Protein AF-A0A1I0LV02-F1 (afdb_monomer)

Organism: NCBI:txid568860

Mean predicted aligned error: 4.4 Å

Radius of gyration: 17.11 Å; Cα contacts (8 Å, |Δi|>4): 67; chains: 1; bounding box: 33×35×40 Å

Foldseek 3Di:
DQVLLCVLQVHDDDDDDDDLVRLLVQQLDPPRNDPDVQLVVQVPDPPQDSSNSSVVVCCCVVPPDCVVVPDDCVCCVVPVDGDDDVSNVSNVCSVVVDD

Sequence (99 aa):
MIRHLAEATGRDLCFEELTPGQTRQEWGTPGSRPNLSLFQAFKQIPGAGDADVVDMYLKTTLTPNEYGTTVTDTVEQGTGRPPRTFARWAVEHARHFRP

Solvent-accessible surface area (backbone atoms only — not comparable to full-atom values): 6189 Å² total; per-residue (Å²): 111,57,62,39,45,15,65,43,58,75,46,97,56,85,84,82,85,72,51,76,67,51,45,48,62,50,44,56,38,89,91,57,46,76,96,46,71,65,53,60,57,42,60,70,39,88,90,50,48,73,63,51,40,52,54,50,48,51,48,53,70,77,59,59,53,68,87,77,74,57,87,75,62,62,54,26,76,74,66,79,41,77,72,83,49,68,58,60,51,26,51,80,48,23,74,80,78,53,137

pLDDT: mean 91.6, std 5.69, range [72.69, 98.19]

Nearest PDB structures (foldseek):
  8r2j-assembly1_A  TM=6.049E-01  e=1.817E-02  Streptomyces swartbergensis

Structure (mmCIF, N/CA/C/O backbone):
data_AF-A0A1I0LV02-F1
#
_entry.id   AF-A0A1I0LV02-F1
#
loop_
_atom_site.group_PDB
_atom_site.id
_atom_site.type_symbol
_atom_site.label_atom_id
_atom_site.label_alt_id
_atom_site.label_comp_id
_atom_site.label_asym_id
_atom_site.label_entity_id
_atom_site.label_seq_id
_atom_site.pdbx_PDB_ins_code
_atom_site.Cartn_x
_atom_site.Cartn_y
_atom_site.Cartn_z
_atom_site.occupancy
_atom_site.B_iso_or_equiv
_atom_site.auth_seq_id
_atom_site.auth_comp_id
_atom_site.auth_asym_id
_atom_site.auth_atom_id
_atom_site.pdbx_PDB_model_num
ATOM 1 N N . MET A 1 1 ? -2.147 -6.129 5.598 1.00 91.50 1 MET A N 1
ATOM 2 C CA . MET A 1 1 ? -3.231 -5.546 4.775 1.00 91.50 1 MET A CA 1
ATOM 3 C C . MET A 1 1 ? -4.350 -6.552 4.506 1.00 91.50 1 MET A C 1
ATOM 5 O O . MET A 1 1 ? -5.411 -6.386 5.090 1.00 91.50 1 MET A O 1
ATOM 9 N N . ILE A 1 2 ? -4.120 -7.606 3.704 1.00 96.25 2 ILE A N 1
ATOM 10 C CA . ILE A 1 2 ? -5.168 -8.561 3.273 1.00 96.25 2 ILE A CA 1
ATOM 11 C C . ILE A 1 2 ? -5.925 -9.210 4.439 1.00 96.25 2 ILE A C 1
ATOM 13 O O . ILE A 1 2 ? -7.147 -9.262 4.399 1.00 96.25 2 ILE A O 1
ATOM 17 N N . ARG A 1 3 ? -5.239 -9.571 5.532 1.00 96.25 3 ARG A N 1
ATOM 18 C CA . ARG A 1 3 ? -5.888 -10.078 6.755 1.00 96.25 3 ARG A CA 1
ATOM 19 C C . ARG A 1 3 ? -7.011 -9.167 7.276 1.00 96.25 3 ARG A C 1
ATOM 21 O O . ARG A 1 3 ? -8.094 -9.651 7.563 1.00 96.25 3 ARG A O 1
ATOM 28 N N . HIS A 1 4 ? -6.790 -7.853 7.343 1.00 97.50 4 HIS A N 1
ATOM 29 C CA . HIS A 1 4 ? -7.818 -6.919 7.821 1.00 97.50 4 HIS A CA 1
ATOM 30 C C . HIS A 1 4 ? -9.000 -6.797 6.855 1.00 97.50 4 HIS A C 1
ATOM 32 O O . HIS A 1 4 ? -10.119 -6.560 7.293 1.00 97.50 4 HIS A O 1
ATOM 38 N N . LEU A 1 5 ? -8.774 -6.976 5.548 1.00 97.12 5 LEU A N 1
ATOM 39 C CA . LEU A 1 5 ? -9.862 -7.056 4.571 1.00 97.12 5 LEU A CA 1
ATOM 40 C C . LEU A 1 5 ? -10.656 -8.358 4.733 1.00 97.12 5 LEU A C 1
ATOM 42 O O . LEU A 1 5 ? -11.882 -8.319 4.690 1.00 97.12 5 LEU A O 1
ATOM 46 N N . ALA A 1 6 ? -9.977 -9.486 4.957 1.00 96.31 6 ALA A N 1
ATOM 47 C CA . ALA A 1 6 ? -10.605 -10.780 5.227 1.00 96.31 6 ALA A CA 1
ATOM 48 C C . ALA A 1 6 ? -11.526 -10.692 6.458 1.00 96.31 6 ALA A C 1
ATOM 50 O O . ALA A 1 6 ? -12.724 -10.959 6.364 1.00 96.31 6 ALA A O 1
ATOM 51 N N . GLU A 1 7 ? -10.992 -10.182 7.573 1.00 96.44 7 GLU A N 1
ATOM 52 C CA . GLU A 1 7 ? -11.728 -9.931 8.820 1.00 96.44 7 GLU A CA 1
ATOM 53 C C . GLU A 1 7 ? -12.930 -8.998 8.600 1.00 96.44 7 GLU A C 1
ATOM 55 O O . GLU A 1 7 ? -14.053 -9.330 8.972 1.00 96.44 7 GLU A O 1
ATOM 60 N N . ALA A 1 8 ? -12.720 -7.846 7.953 1.00 96.94 8 ALA A N 1
ATOM 61 C CA . ALA A 1 8 ? -13.769 -6.847 7.747 1.00 96.94 8 ALA A CA 1
ATOM 62 C C . ALA A 1 8 ? -14.887 -7.317 6.802 1.00 96.94 8 ALA A C 1
ATOM 64 O O . ALA A 1 8 ? -16.039 -6.889 6.918 1.00 96.94 8 ALA A O 1
ATOM 65 N N . THR A 1 9 ? -14.563 -8.185 5.843 1.00 96.50 9 THR A N 1
ATOM 66 C CA . THR A 1 9 ? -15.536 -8.715 4.881 1.00 96.50 9 THR A CA 1
ATOM 67 C C . THR A 1 9 ? -16.193 -10.011 5.346 1.00 96.50 9 THR A C 1
ATOM 69 O O . THR A 1 9 ? -17.254 -10.344 4.818 1.00 96.50 9 THR A O 1
ATOM 72 N N . GLY A 1 10 ? -15.608 -10.709 6.327 1.00 95.56 10 GLY A N 1
ATOM 73 C CA . GLY A 1 10 ? -16.007 -12.060 6.725 1.00 95.56 10 GLY A CA 1
ATOM 74 C C . GLY A 1 10 ? -15.682 -13.112 5.660 1.00 95.56 10 GLY A C 1
ATOM 75 O O . GLY A 1 10 ? -16.370 -14.127 5.577 1.00 95.56 10 GLY A O 1
ATOM 76 N N . ARG A 1 11 ? -14.690 -12.848 4.801 1.00 94.62 11 ARG A N 1
ATOM 77 C CA . ARG A 1 11 ? -14.302 -13.723 3.688 1.00 94.62 11 ARG A CA 1
ATOM 78 C C . ARG A 1 11 ? -12.930 -14.325 3.925 1.00 94.62 11 ARG A C 1
ATOM 80 O O . ARG A 1 11 ? -12.060 -13.685 4.506 1.00 94.62 11 ARG A O 1
ATOM 87 N N . ASP A 1 12 ? -12.728 -15.513 3.376 1.00 95.06 12 ASP A N 1
ATOM 88 C CA . ASP A 1 12 ? -11.403 -16.111 3.282 1.00 95.06 12 ASP A CA 1
ATOM 89 C C . ASP A 1 12 ? -10.642 -15.477 2.106 1.00 95.06 12 ASP A C 1
ATOM 91 O O . ASP A 1 12 ? -10.960 -15.718 0.940 1.00 95.06 12 ASP A O 1
ATOM 95 N N . LEU A 1 13 ? -9.714 -14.567 2.417 1.00 94.44 13 LEU A N 1
ATOM 96 C CA . LEU A 1 13 ? -8.861 -13.881 1.445 1.00 94.44 13 LEU A CA 1
ATOM 97 C C . LEU A 1 13 ? -7.398 -14.171 1.779 1.00 94.44 13 LEU A C 1
ATOM 99 O O . LEU A 1 13 ? -6.942 -13.885 2.888 1.00 94.44 13 LEU A O 1
ATOM 103 N N . CYS A 1 14 ? -6.649 -14.657 0.794 1.00 93.88 14 CYS A N 1
ATOM 104 C CA . CYS A 1 14 ? -5.211 -14.868 0.892 1.00 93.88 14 CYS A CA 1
ATOM 105 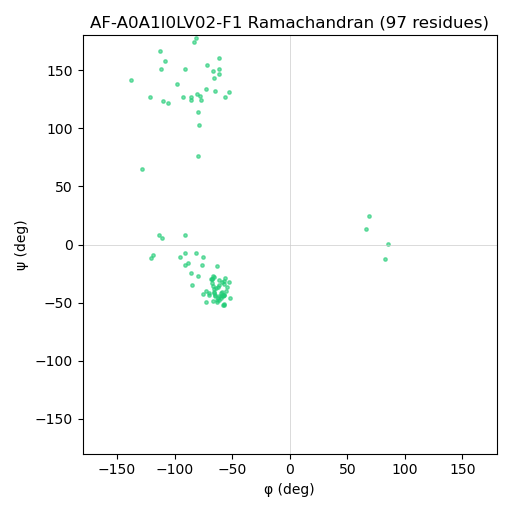C C . CYS A 1 14 ? -4.441 -13.845 0.046 1.00 93.88 14 CYS A C 1
ATOM 107 O O . CYS A 1 14 ? -4.979 -13.215 -0.865 1.00 93.88 14 CYS A O 1
ATOM 109 N N . PHE A 1 15 ? -3.177 -13.639 0.407 1.00 94.38 15 PHE A N 1
ATOM 110 C CA . PHE A 1 15 ? -2.231 -12.890 -0.408 1.00 94.38 15 PHE A CA 1
ATOM 111 C C . PHE A 1 15 ? -1.275 -13.884 -1.053 1.00 94.38 15 PHE A C 1
ATOM 113 O O . PHE A 1 15 ? -0.585 -14.607 -0.336 1.00 94.38 15 PHE A O 1
ATOM 120 N N . GLU A 1 16 ? -1.228 -13.884 -2.379 1.00 93.75 16 GLU A N 1
ATOM 121 C CA . GLU A 1 16 ? -0.239 -14.622 -3.155 1.00 93.75 16 GLU A CA 1
ATOM 122 C C . GLU A 1 16 ? 0.714 -13.618 -3.799 1.00 93.75 16 GLU A C 1
ATOM 124 O O . GLU A 1 16 ? 0.292 -12.687 -4.488 1.00 93.75 16 GLU A O 1
ATOM 129 N N . GLU A 1 17 ? 2.006 -13.771 -3.518 1.00 91.00 17 GLU A N 1
ATOM 130 C CA . GLU A 1 17 ? 3.035 -12.877 -4.033 1.00 91.00 17 GLU A CA 1
ATOM 131 C C . GLU A 1 17 ? 3.495 -13.335 -5.419 1.00 91.00 17 GLU A C 1
ATOM 133 O O . GLU A 1 17 ? 3.928 -14.474 -5.597 1.00 91.00 17 GLU A O 1
ATOM 138 N N . LEU A 1 18 ? 3.455 -12.426 -6.396 1.00 92.50 18 LEU A N 1
ATOM 139 C CA . LEU A 1 18 ? 4.152 -12.622 -7.663 1.00 92.50 18 LEU A CA 1
ATOM 140 C C . LEU A 1 18 ? 5.638 -12.335 -7.462 1.00 92.50 18 LEU A C 1
ATOM 142 O O . LEU A 1 18 ? 6.019 -11.251 -7.019 1.00 92.50 18 LEU A O 1
ATOM 146 N N . THR A 1 19 ? 6.496 -13.272 -7.857 1.00 94.50 19 THR A N 1
ATOM 147 C CA . THR A 1 19 ? 7.944 -13.032 -7.860 1.00 94.50 19 THR A CA 1
ATOM 148 C C . THR A 1 19 ? 8.305 -11.878 -8.808 1.00 94.50 19 THR A C 1
ATOM 150 O O . THR A 1 19 ? 7.556 -11.576 -9.746 1.00 94.50 19 THR A O 1
ATOM 153 N N . PRO A 1 20 ? 9.487 -11.250 -8.662 1.00 94.25 20 PRO A N 1
ATOM 154 C CA . PRO A 1 20 ? 9.928 -10.210 -9.593 1.00 94.25 20 PRO A CA 1
ATOM 155 C C . PRO A 1 20 ? 9.976 -10.684 -11.054 1.00 94.25 20 PRO A C 1
ATOM 157 O O . PRO A 1 20 ? 9.705 -9.909 -11.967 1.00 94.25 20 PRO A O 1
ATOM 160 N N . GLY A 1 21 ? 10.310 -11.958 -11.291 1.00 94.31 21 GLY A N 1
ATOM 161 C CA . GLY A 1 21 ? 10.285 -12.560 -12.627 1.00 94.31 21 GLY A CA 1
ATOM 162 C C . GLY A 1 21 ? 8.867 -12.670 -13.190 1.00 94.31 21 GLY A C 1
ATOM 163 O O . GLY A 1 21 ? 8.621 -12.212 -14.304 1.00 94.31 21 GLY A O 1
ATOM 164 N N . GLN A 1 22 ? 7.929 -13.192 -12.393 1.00 93.44 22 GLN A N 1
ATOM 165 C CA . GLN A 1 22 ? 6.512 -13.280 -12.771 1.00 93.44 22 GLN A CA 1
ATOM 166 C C . GLN A 1 22 ? 5.909 -11.896 -13.016 1.00 93.44 22 GLN A C 1
ATOM 1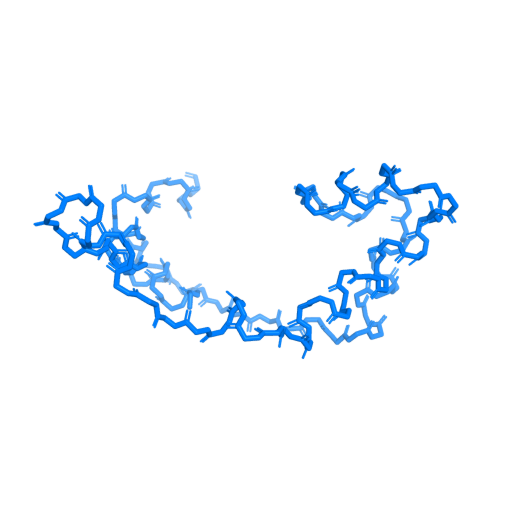68 O O . GLN A 1 22 ? 5.279 -11.680 -14.043 1.00 93.44 22 GLN A O 1
ATOM 173 N N . THR A 1 23 ? 6.191 -10.924 -12.146 1.00 93.38 23 THR A N 1
ATOM 174 C CA . THR A 1 23 ? 5.722 -9.541 -12.312 1.00 93.38 23 THR A CA 1
ATOM 175 C C . THR A 1 23 ? 6.193 -8.939 -13.637 1.00 93.38 23 THR A C 1
ATOM 177 O O . THR A 1 23 ? 5.397 -8.332 -14.350 1.00 93.38 23 THR A O 1
ATOM 180 N N . ARG A 1 24 ? 7.466 -9.129 -14.018 1.00 92.56 24 ARG A N 1
ATOM 181 C CA . ARG A 1 24 ? 7.975 -8.666 -15.323 1.00 92.56 24 ARG A CA 1
ATOM 182 C C . ARG A 1 24 ? 7.268 -9.335 -16.491 1.00 92.56 24 ARG A C 1
ATOM 184 O O . ARG A 1 24 ? 6.892 -8.654 -17.439 1.00 92.56 24 ARG A O 1
ATOM 191 N N . GLN A 1 25 ? 7.100 -10.652 -16.422 1.00 90.56 25 GLN A N 1
ATOM 192 C CA . GLN A 1 25 ? 6.452 -11.423 -17.476 1.00 90.56 25 GLN A CA 1
ATOM 193 C C . GLN A 1 25 ? 4.985 -11.004 -17.655 1.00 90.56 25 GLN A C 1
ATOM 195 O O . GLN A 1 25 ? 4.547 -10.713 -18.768 1.00 90.56 25 GLN A O 1
ATOM 200 N N . GLU A 1 26 ? 4.234 -10.933 -16.558 1.00 90.25 26 GLU A N 1
ATOM 201 C CA . GLU A 1 26 ? 2.808 -10.623 -16.579 1.00 90.25 26 GLU A CA 1
ATOM 202 C C . GLU A 1 26 ? 2.555 -9.147 -16.899 1.00 90.25 26 GLU A C 1
ATOM 204 O O . GLU A 1 26 ? 1.785 -8.827 -17.802 1.00 90.25 26 GLU A O 1
ATOM 209 N N . TRP A 1 27 ? 3.225 -8.218 -16.214 1.00 90.81 27 TRP A N 1
ATOM 210 C CA . TRP A 1 27 ? 2.927 -6.783 -16.325 1.00 90.81 27 TRP A CA 1
ATOM 211 C C . TRP A 1 27 ? 3.739 -6.066 -17.415 1.00 90.81 27 TRP A C 1
ATOM 213 O O . TRP A 1 27 ? 3.483 -4.890 -17.713 1.00 90.81 27 TRP A O 1
ATOM 223 N N . GLY A 1 28 ? 4.712 -6.754 -18.019 1.00 84.38 28 GLY A N 1
ATOM 224 C CA . GLY A 1 28 ? 5.416 -6.319 -19.227 1.00 84.38 28 GLY A CA 1
ATOM 225 C C . GLY A 1 28 ? 4.589 -6.495 -20.504 1.00 84.38 28 GLY A C 1
ATOM 226 O O . GLY A 1 28 ? 4.868 -5.842 -21.507 1.00 84.38 28 GLY A O 1
ATOM 227 N N . THR A 1 29 ? 3.538 -7.319 -20.462 1.00 82.62 29 THR A N 1
ATOM 228 C CA . THR A 1 29 ? 2.647 -7.554 -21.604 1.00 82.62 29 THR A CA 1
ATOM 229 C C . THR A 1 29 ? 1.622 -6.414 -21.744 1.00 82.62 29 THR A C 1
ATOM 231 O O . THR A 1 29 ? 0.936 -6.087 -20.766 1.00 82.62 29 THR A O 1
ATOM 234 N N . PRO A 1 30 ? 1.455 -5.806 -22.939 1.00 75.44 30 PRO A N 1
ATOM 235 C CA . PRO A 1 30 ? 0.432 -4.787 -23.170 1.00 75.44 30 PRO A CA 1
ATOM 236 C C . PRO A 1 30 ? -0.968 -5.267 -22.752 1.00 75.44 30 PRO A C 1
ATOM 238 O O . PRO A 1 30 ? -1.385 -6.369 -23.092 1.00 75.44 30 PRO A O 1
ATOM 241 N N . GLY A 1 31 ? -1.693 -4.445 -21.989 1.00 81.81 31 GLY A N 1
ATOM 242 C CA . GLY A 1 31 ? -3.051 -4.749 -21.512 1.00 81.81 31 GLY A CA 1
ATOM 243 C C . GLY A 1 31 ? -3.146 -5.618 -20.248 1.00 81.81 31 GLY A C 1
ATOM 244 O O . GLY A 1 31 ? -4.214 -5.664 -19.649 1.00 81.81 31 GLY A O 1
ATOM 245 N N . SER A 1 32 ? -2.052 -6.244 -19.799 1.00 84.81 32 SER A N 1
ATOM 246 C CA . SER A 1 32 ? -2.035 -7.089 -18.585 1.00 84.81 32 SER A CA 1
ATOM 247 C C . SER A 1 32 ? -1.584 -6.341 -17.323 1.00 84.81 32 SER A C 1
ATOM 249 O O . SER A 1 32 ? -1.704 -6.838 -16.206 1.00 84.81 32 SER A O 1
ATOM 251 N N . ARG A 1 33 ? -1.064 -5.120 -17.484 1.00 88.31 33 ARG A N 1
ATOM 252 C CA . ARG A 1 33 ? -0.580 -4.290 -16.377 1.00 88.31 33 ARG A CA 1
ATOM 253 C C . ARG A 1 33 ? -1.747 -3.732 -15.549 1.00 88.31 33 ARG A C 1
ATOM 255 O O . ARG A 1 33 ? -2.673 -3.165 -16.135 1.00 88.31 33 ARG A O 1
ATOM 262 N N . PRO A 1 34 ? -1.692 -3.792 -14.205 1.00 88.44 34 PRO A N 1
ATOM 263 C CA . PRO A 1 34 ? -2.731 -3.202 -13.374 1.00 88.44 34 PRO A CA 1
ATOM 264 C C . PRO A 1 34 ? -2.743 -1.675 -13.501 1.00 88.44 34 PRO A C 1
ATOM 266 O O . PRO A 1 34 ? -1.712 -1.032 -13.710 1.00 88.44 34 PRO A O 1
ATOM 269 N N . ASN A 1 35 ? -3.924 -1.076 -13.345 1.00 87.56 35 ASN A N 1
ATOM 270 C CA . ASN A 1 35 ? -4.095 0.372 -13.421 1.00 87.56 35 ASN A CA 1
ATOM 271 C C . ASN A 1 35 ? -3.667 1.052 -12.108 1.00 87.56 35 ASN A C 1
ATOM 273 O O . ASN A 1 35 ? -4.500 1.433 -11.287 1.00 87.56 35 ASN A O 1
ATOM 277 N N . LEU A 1 36 ? -2.355 1.164 -11.897 1.00 88.06 36 LEU A N 1
ATOM 278 C CA . LEU A 1 36 ? -1.770 1.851 -10.746 1.00 88.06 36 LEU A CA 1
ATOM 279 C C . LEU A 1 36 ? -1.357 3.278 -11.115 1.00 88.06 36 LEU A C 1
ATOM 281 O O . LEU A 1 36 ? -0.729 3.508 -12.151 1.00 88.06 36 LEU A O 1
ATOM 285 N N . SER A 1 37 ? -1.628 4.235 -10.223 1.00 88.31 37 SER A N 1
ATOM 286 C CA . SER A 1 37 ? -1.218 5.636 -10.396 1.00 88.31 37 SER A CA 1
ATOM 287 C C . SER A 1 37 ? 0.300 5.796 -10.535 1.00 88.31 37 SER A C 1
ATOM 289 O O . SER A 1 37 ? 0.750 6.649 -11.296 1.00 88.31 37 SER A O 1
ATOM 291 N N . LEU A 1 38 ? 1.093 4.937 -9.881 1.00 87.94 38 LEU A N 1
ATOM 292 C CA . LEU A 1 38 ? 2.554 4.909 -10.025 1.00 87.94 38 LEU A CA 1
ATOM 293 C C . LEU A 1 38 ? 2.994 4.668 -11.472 1.00 87.94 38 LEU A C 1
ATOM 295 O O . LEU A 1 38 ? 3.900 5.344 -11.946 1.00 87.94 38 LEU A O 1
ATOM 299 N N . PHE A 1 39 ? 2.327 3.775 -12.209 1.00 88.50 39 PHE A N 1
ATOM 300 C CA . PHE A 1 39 ? 2.667 3.558 -13.617 1.00 88.50 39 PHE A CA 1
ATOM 301 C C . PHE A 1 39 ? 2.356 4.777 -14.477 1.00 88.50 39 PHE A C 1
ATOM 303 O O . PHE A 1 39 ? 3.119 5.080 -15.389 1.00 88.50 39 PHE A O 1
ATOM 310 N N . GLN A 1 40 ? 1.273 5.497 -14.174 1.00 86.81 40 GLN A N 1
ATOM 311 C CA . GLN A 1 40 ? 0.967 6.748 -14.866 1.00 86.81 40 GLN A CA 1
ATOM 312 C C . GLN A 1 40 ? 2.023 7.816 -14.573 1.00 86.81 40 GLN A C 1
ATOM 314 O O . GLN A 1 40 ? 2.453 8.507 -15.491 1.00 86.81 40 GLN A O 1
ATOM 319 N N . ALA A 1 41 ? 2.489 7.912 -13.325 1.00 88.62 41 ALA A N 1
ATOM 320 C CA . ALA A 1 41 ? 3.560 8.828 -12.946 1.00 88.62 41 ALA A CA 1
ATOM 321 C C . ALA A 1 41 ? 4.893 8.474 -13.632 1.00 88.62 41 ALA A C 1
ATOM 323 O O . ALA A 1 41 ? 5.553 9.351 -14.180 1.00 88.62 41 ALA A O 1
ATOM 324 N N . PHE A 1 42 ? 5.275 7.194 -13.671 1.00 89.25 42 PHE A N 1
ATOM 325 C CA . PHE A 1 42 ? 6.535 6.765 -14.290 1.00 89.25 42 PHE A CA 1
ATOM 326 C C . PHE A 1 42 ? 6.551 6.950 -15.808 1.00 89.25 42 PHE A C 1
ATOM 328 O O . PHE A 1 42 ? 7.581 7.320 -16.358 1.00 89.25 42 PHE A O 1
ATOM 335 N N . LYS A 1 43 ? 5.407 6.792 -16.486 1.00 84.56 43 LYS A N 1
ATOM 336 C CA . LYS A 1 43 ? 5.285 7.080 -17.926 1.00 84.56 43 LYS A CA 1
ATOM 337 C C . LYS A 1 43 ? 5.514 8.549 -18.289 1.00 84.56 43 LYS A C 1
ATOM 339 O O . LYS A 1 43 ? 5.764 8.848 -19.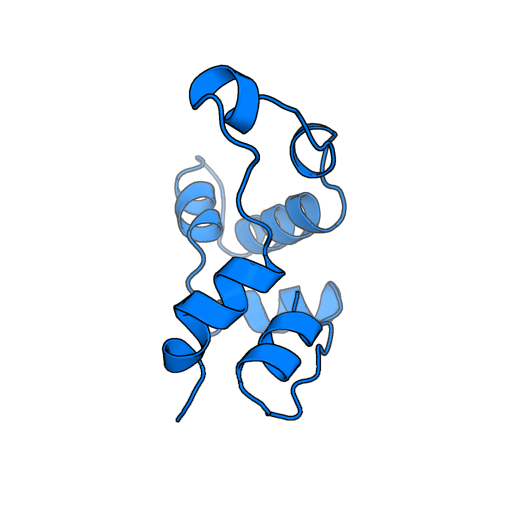450 1.00 84.56 43 LYS A O 1
ATOM 344 N N . GLN A 1 44 ? 5.419 9.464 -17.325 1.00 87.25 44 GLN A N 1
ATOM 345 C CA . GLN A 1 44 ? 5.713 10.883 -17.548 1.00 87.25 44 GLN A CA 1
ATOM 346 C C . GLN A 1 44 ? 7.215 11.187 -17.485 1.00 87.25 44 GLN A C 1
ATOM 348 O O . GLN A 1 44 ? 7.620 12.305 -17.799 1.00 87.25 44 GLN A O 1
ATOM 353 N N . ILE A 1 45 ? 8.051 10.218 -17.093 1.00 87.12 45 ILE A N 1
ATOM 354 C CA . ILE A 1 45 ? 9.499 10.398 -17.028 1.00 87.12 45 ILE A CA 1
ATOM 355 C C . ILE A 1 45 ? 10.082 10.315 -18.444 1.00 87.12 45 ILE A C 1
ATOM 357 O O . ILE A 1 45 ? 9.892 9.303 -19.127 1.00 87.12 45 ILE A O 1
ATOM 361 N N . PRO A 1 46 ? 10.818 11.345 -18.900 1.00 86.94 46 PRO A N 1
ATOM 362 C CA . PRO A 1 46 ? 11.454 11.319 -20.210 1.00 86.94 46 PRO A CA 1
ATOM 363 C C . PRO A 1 46 ? 12.377 10.105 -20.368 1.00 86.94 46 PRO A C 1
ATOM 365 O O . PRO A 1 46 ? 13.261 9.880 -19.545 1.00 86.94 46 PRO A O 1
ATOM 368 N N . GLY A 1 47 ? 12.176 9.340 -21.443 1.00 83.25 47 GLY A N 1
ATOM 369 C CA . GLY A 1 47 ? 12.984 8.160 -21.760 1.00 83.25 47 GLY A CA 1
ATOM 370 C C . GLY A 1 47 ? 12.550 6.857 -21.081 1.00 83.25 47 GLY A C 1
ATOM 371 O O . GLY A 1 47 ? 13.186 5.841 -21.332 1.00 83.25 47 GLY A O 1
ATOM 372 N N . ALA A 1 48 ? 11.483 6.851 -20.273 1.00 79.25 48 ALA A N 1
ATOM 373 C CA . ALA A 1 48 ? 10.954 5.622 -19.682 1.00 79.25 48 ALA A CA 1
ATOM 374 C C . ALA A 1 48 ? 10.095 4.832 -20.690 1.00 79.25 48 ALA A C 1
ATOM 376 O O . ALA A 1 48 ? 9.020 5.280 -21.097 1.00 79.25 48 ALA A O 1
ATOM 377 N N . GLY A 1 49 ? 10.557 3.644 -21.083 1.00 78.38 49 GLY A N 1
ATOM 378 C CA . GLY A 1 49 ? 9.792 2.666 -21.855 1.00 78.38 49 GLY A CA 1
ATOM 379 C C . GLY A 1 49 ? 8.884 1.783 -20.989 1.00 78.38 49 GLY A C 1
ATOM 380 O O . GLY A 1 49 ? 8.917 1.808 -19.760 1.00 78.38 49 GLY A O 1
ATOM 381 N N . ASP A 1 50 ? 8.060 0.946 -21.628 1.00 73.88 50 ASP A N 1
ATOM 382 C CA . ASP A 1 50 ? 7.105 0.080 -20.917 1.00 73.88 50 ASP A CA 1
ATOM 383 C C . ASP A 1 50 ? 7.765 -1.009 -20.049 1.00 73.88 50 ASP A C 1
ATOM 385 O O . ASP A 1 50 ? 7.169 -1.424 -19.055 1.00 73.88 50 ASP A O 1
ATOM 389 N N . ALA A 1 51 ? 8.965 -1.477 -20.398 1.00 72.69 51 ALA A N 1
ATOM 390 C CA . ALA A 1 51 ? 9.740 -2.376 -19.539 1.00 72.69 51 ALA A CA 1
ATOM 391 C C . ALA A 1 51 ? 10.314 -1.620 -18.326 1.00 72.69 51 ALA A C 1
ATOM 393 O O . ALA A 1 51 ? 10.224 -2.102 -17.194 1.00 72.69 51 ALA A O 1
ATOM 394 N N . ASP A 1 52 ? 10.789 -0.390 -18.547 1.00 83.94 52 ASP A N 1
ATOM 395 C CA . ASP A 1 52 ? 11.405 0.442 -17.510 1.00 83.94 52 ASP A CA 1
ATOM 396 C C . ASP A 1 52 ? 10.421 0.778 -16.388 1.00 83.94 52 ASP A C 1
ATOM 398 O O . ASP A 1 52 ? 10.794 0.782 -15.216 1.00 83.94 52 ASP A O 1
ATOM 402 N N . VAL A 1 53 ? 9.139 0.999 -16.707 1.00 88.50 53 VAL A N 1
ATOM 403 C CA . VAL A 1 53 ? 8.136 1.314 -15.675 1.00 88.50 53 VAL A CA 1
ATOM 404 C C . VAL A 1 53 ? 7.847 0.138 -14.736 1.00 88.50 53 VAL A C 1
ATOM 406 O O . VAL A 1 53 ? 7.520 0.366 -13.570 1.00 88.50 53 VAL A O 1
ATOM 409 N N . VAL A 1 54 ? 7.972 -1.110 -15.205 1.00 90.62 54 VAL A N 1
ATOM 410 C CA . VAL A 1 54 ? 7.785 -2.304 -14.360 1.00 90.62 54 VAL A CA 1
ATOM 411 C C . VAL A 1 54 ? 8.992 -2.500 -13.448 1.00 90.62 54 VAL A C 1
ATOM 413 O O . VAL A 1 54 ? 8.822 -2.739 -12.252 1.00 90.62 54 VAL A O 1
ATOM 416 N N . ASP A 1 55 ? 10.205 -2.329 -13.973 1.00 91.31 55 ASP A N 1
ATOM 417 C CA . ASP A 1 55 ? 11.423 -2.396 -13.164 1.00 91.31 55 ASP A CA 1
ATOM 418 C C . ASP A 1 55 ? 11.506 -1.257 -12.141 1.00 91.31 55 ASP A C 1
ATOM 420 O O . ASP A 1 55 ? 11.889 -1.482 -10.990 1.00 91.31 55 ASP A O 1
ATOM 424 N N . MET A 1 56 ? 11.071 -0.051 -12.510 1.00 90.25 56 MET A N 1
ATOM 425 C CA . MET A 1 56 ? 10.922 1.060 -11.571 1.00 90.25 56 MET A CA 1
ATOM 426 C C . MET A 1 56 ? 9.948 0.729 -10.443 1.00 90.25 56 MET A C 1
ATOM 428 O O . MET A 1 56 ? 10.275 0.960 -9.281 1.00 90.25 56 MET A O 1
ATOM 432 N N . TYR A 1 57 ? 8.784 0.155 -10.763 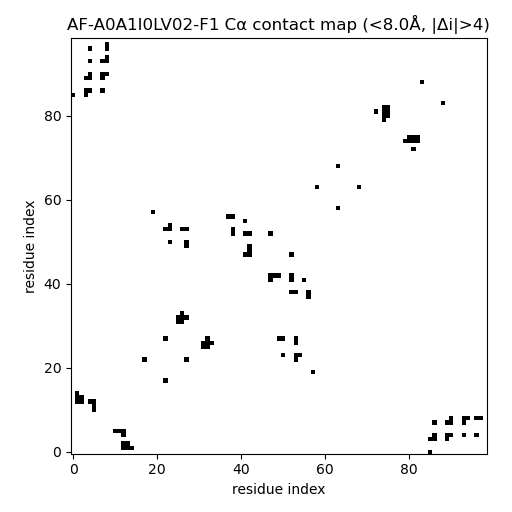1.00 91.31 57 TYR A N 1
ATOM 433 C CA . TYR A 1 57 ? 7.833 -0.291 -9.745 1.00 91.31 57 TYR A CA 1
ATOM 434 C C . TYR A 1 57 ? 8.468 -1.306 -8.794 1.00 91.31 57 TYR A C 1
ATOM 436 O O . TYR A 1 57 ? 8.465 -1.073 -7.588 1.00 91.31 57 TYR A O 1
ATOM 444 N N . LEU A 1 58 ? 9.079 -2.371 -9.327 1.00 92.56 58 LEU A N 1
ATOM 445 C CA . LEU A 1 58 ? 9.726 -3.407 -8.518 1.00 92.56 58 LEU A CA 1
ATOM 446 C C . LEU A 1 58 ? 10.798 -2.817 -7.599 1.00 92.56 58 LEU A C 1
ATOM 448 O O . LEU A 1 58 ? 10.854 -3.157 -6.419 1.00 92.56 58 LEU A O 1
ATOM 452 N N . LYS A 1 59 ? 11.622 -1.896 -8.106 1.00 90.56 59 LYS A N 1
ATOM 453 C CA . LYS A 1 59 ? 12.631 -1.204 -7.299 1.00 90.56 59 LYS A CA 1
ATOM 454 C C . LYS A 1 59 ? 11.991 -0.399 -6.166 1.00 90.56 59 LYS A C 1
ATOM 456 O O . LYS A 1 59 ? 12.419 -0.509 -5.019 1.00 90.56 59 LYS A O 1
ATOM 461 N N . THR A 1 60 ? 10.961 0.392 -6.463 1.00 88.25 60 THR A N 1
ATOM 462 C CA . THR A 1 60 ? 10.278 1.218 -5.459 1.00 88.25 60 THR A CA 1
ATOM 463 C C . THR A 1 60 ? 9.588 0.375 -4.386 1.00 88.25 60 THR A C 1
ATOM 465 O O . THR A 1 60 ? 9.608 0.763 -3.221 1.00 88.25 60 THR A O 1
ATOM 468 N N . THR A 1 61 ? 9.003 -0.773 -4.739 1.00 89.00 61 THR A N 1
ATOM 469 C CA . THR A 1 61 ? 8.257 -1.603 -3.781 1.00 89.00 61 THR A CA 1
ATOM 470 C C . THR A 1 61 ? 9.128 -2.567 -2.985 1.00 89.00 61 THR A C 1
ATOM 472 O O . THR A 1 61 ? 8.825 -2.821 -1.825 1.00 89.00 61 THR A O 1
ATOM 475 N N . LEU A 1 62 ? 10.191 -3.116 -3.582 1.00 92.00 62 LEU A N 1
ATOM 476 C CA . LEU A 1 62 ? 11.066 -4.094 -2.918 1.00 92.00 62 LEU A CA 1
ATOM 477 C C . LEU A 1 62 ? 12.167 -3.435 -2.085 1.00 92.00 62 LEU A C 1
ATOM 479 O O . LEU A 1 62 ? 12.677 -4.041 -1.148 1.00 92.00 62 LEU A O 1
ATOM 483 N N . THR A 1 63 ? 12.535 -2.200 -2.420 1.00 92.06 63 THR A N 1
ATOM 484 C CA . THR A 1 63 ? 13.543 -1.424 -1.687 1.00 92.06 63 THR A CA 1
ATOM 485 C C . THR A 1 63 ? 12.999 -0.041 -1.328 1.00 92.06 63 THR A C 1
ATOM 487 O O . THR A 1 63 ? 13.479 0.967 -1.854 1.00 92.06 63 THR A O 1
ATOM 490 N N . PRO A 1 64 ? 11.962 0.033 -0.472 1.00 89.06 64 PRO A N 1
ATOM 491 C CA . PRO A 1 64 ? 11.425 1.314 -0.043 1.00 89.06 64 PRO A CA 1
ATOM 492 C C . PRO A 1 64 ? 12.473 2.068 0.785 1.00 89.06 64 PRO A C 1
ATOM 494 O O . PRO A 1 64 ? 13.233 1.476 1.552 1.00 89.06 64 PRO A O 1
ATOM 497 N N . ASN A 1 65 ? 12.520 3.388 0.620 1.00 91.19 65 ASN A N 1
ATOM 498 C CA . ASN A 1 65 ? 13.349 4.253 1.454 1.00 91.19 65 ASN A CA 1
ATOM 499 C C . ASN A 1 65 ? 12.652 4.554 2.794 1.00 91.19 65 ASN A C 1
ATOM 501 O O . ASN A 1 65 ? 11.506 4.162 3.022 1.00 91.19 65 ASN A O 1
ATOM 505 N N . GLU A 1 66 ? 13.333 5.301 3.663 1.00 93.31 66 GLU A N 1
ATOM 506 C CA . GLU A 1 66 ? 12.829 5.648 4.996 1.00 93.31 66 GLU A CA 1
ATOM 507 C C . GLU A 1 66 ? 11.475 6.372 4.970 1.00 93.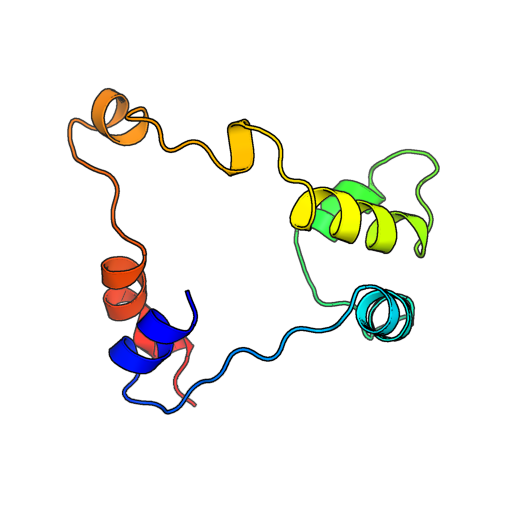31 66 GLU A C 1
ATOM 509 O O . GLU A 1 66 ? 10.653 6.149 5.856 1.00 93.31 66 GLU A O 1
ATOM 514 N N . TYR A 1 67 ? 11.187 7.165 3.934 1.00 89.38 67 TYR A N 1
ATOM 515 C CA . TYR A 1 67 ? 9.895 7.842 3.792 1.00 89.38 67 TYR A CA 1
ATOM 516 C C . TYR A 1 67 ? 8.731 6.865 3.571 1.00 89.38 67 TYR A C 1
ATOM 518 O O . TYR A 1 67 ? 7.596 7.183 3.912 1.00 89.38 67 TYR A O 1
ATOM 526 N N . GLY A 1 68 ? 8.992 5.684 3.002 1.00 88.12 68 GLY A N 1
ATOM 527 C CA . GLY A 1 68 ? 7.983 4.647 2.772 1.00 88.12 68 GLY A CA 1
ATOM 528 C C . GLY A 1 68 ? 7.791 3.679 3.942 1.00 88.12 68 GLY A C 1
ATOM 529 O O . GLY A 1 68 ? 6.793 2.961 3.972 1.00 88.12 68 G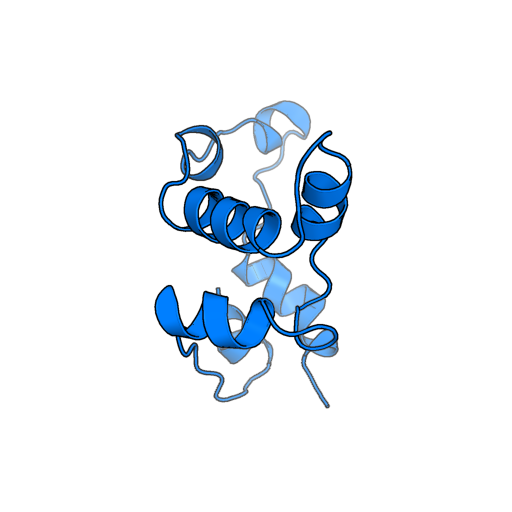LY A O 1
ATOM 530 N N . THR A 1 69 ? 8.728 3.636 4.893 1.00 92.44 69 THR A N 1
ATOM 531 C CA . THR A 1 69 ? 8.729 2.650 5.992 1.00 92.44 69 THR A CA 1
ATOM 532 C C . THR A 1 69 ? 8.671 3.265 7.385 1.00 92.44 69 THR A C 1
ATOM 534 O O . THR A 1 69 ? 8.470 2.540 8.357 1.00 92.44 69 THR A O 1
ATOM 537 N N . THR A 1 70 ? 8.854 4.579 7.507 1.00 95.00 70 THR A N 1
ATOM 538 C CA . THR A 1 70 ? 8.865 5.272 8.800 1.00 95.00 70 THR A CA 1
ATOM 539 C C . THR A 1 70 ? 7.478 5.794 9.138 1.00 95.00 70 THR A C 1
ATOM 541 O O . THR A 1 70 ? 6.865 6.528 8.365 1.00 95.00 70 THR A O 1
ATOM 544 N N . VAL A 1 71 ? 6.989 5.439 10.325 1.00 94.31 71 VAL A N 1
ATOM 545 C CA . VAL A 1 71 ? 5.757 6.007 10.879 1.00 94.31 71 VAL A CA 1
ATOM 546 C C . VAL A 1 71 ? 6.104 7.308 11.595 1.00 94.31 71 VAL A C 1
ATOM 548 O O . VAL A 1 71 ? 6.943 7.313 12.494 1.00 94.31 71 VAL A O 1
ATOM 551 N N . THR A 1 72 ? 5.446 8.396 11.207 1.00 95.81 72 THR A N 1
ATOM 552 C CA . THR A 1 72 ? 5.573 9.711 11.845 1.00 95.81 72 THR A CA 1
ATOM 553 C C . THR A 1 72 ? 4.270 10.104 12.543 1.00 95.81 72 THR A C 1
ATOM 555 O O . THR A 1 72 ? 3.207 9.528 12.306 1.00 95.81 72 THR A O 1
ATOM 558 N N . ASP A 1 73 ? 4.339 11.124 13.389 1.00 96.06 73 ASP A N 1
ATOM 559 C CA . ASP A 1 73 ? 3.213 11.731 14.104 1.00 96.06 73 ASP A CA 1
ATOM 560 C C . ASP A 1 73 ? 2.564 12.896 13.329 1.00 96.06 73 ASP A C 1
ATOM 562 O O . ASP A 1 73 ? 1.675 13.575 13.839 1.00 96.06 73 ASP A O 1
ATOM 566 N N . THR A 1 74 ? 2.956 13.119 12.070 1.00 96.31 74 THR A N 1
ATOM 567 C CA . THR A 1 74 ? 2.554 14.285 11.262 1.00 96.31 74 THR A CA 1
ATOM 568 C C . THR A 1 74 ? 1.035 14.462 11.159 1.00 96.31 74 THR A C 1
ATOM 570 O O . THR A 1 74 ? 0.537 15.587 11.179 1.00 96.31 74 THR A O 1
ATOM 573 N N . VAL A 1 75 ? 0.272 13.366 11.076 1.00 97.12 75 VAL A N 1
ATOM 574 C CA . VAL A 1 75 ? -1.201 13.433 11.049 1.00 97.12 75 VAL A CA 1
ATOM 575 C C . VAL A 1 75 ? -1.756 13.956 12.372 1.00 97.12 75 VAL A C 1
ATOM 577 O O . VAL A 1 75 ? -2.668 14.781 12.366 1.00 97.12 75 VAL A O 1
ATOM 580 N N . GLU A 1 76 ? -1.203 13.511 13.499 1.00 98.00 76 GLU A N 1
ATOM 581 C CA . GLU A 1 76 ? -1.632 13.959 14.823 1.00 98.00 76 GLU A CA 1
ATOM 582 C C . GLU A 1 76 ? -1.237 15.410 15.070 1.00 98.00 76 GLU A C 1
ATOM 584 O O . GLU A 1 76 ? -2.084 16.201 15.476 1.00 98.00 76 GLU A O 1
ATOM 589 N N . GLN A 1 77 ? -0.014 15.795 14.703 1.00 98.06 77 GLN A N 1
ATOM 590 C CA . GLN A 1 77 ? 0.434 17.187 14.754 1.00 98.06 77 GLN A CA 1
ATOM 591 C C . GLN A 1 77 ? -0.467 18.116 13.924 1.00 98.06 77 GLN A C 1
ATOM 593 O O . GLN A 1 77 ? -0.833 19.197 14.379 1.00 98.06 77 GLN A O 1
ATOM 598 N N . GLY A 1 78 ? -0.848 17.697 12.711 1.00 97.94 78 GLY A N 1
ATOM 599 C CA . GLY A 1 78 ? -1.642 18.520 11.797 1.00 97.94 78 GLY A CA 1
ATOM 600 C C . GLY A 1 78 ? -3.142 18.557 12.102 1.00 97.94 78 GLY A C 1
ATOM 601 O O . GLY A 1 78 ? -3.811 19.527 11.753 1.00 97.94 78 GLY A O 1
ATOM 602 N N . THR A 1 79 ? -3.695 17.514 12.727 1.00 97.88 79 THR A N 1
ATOM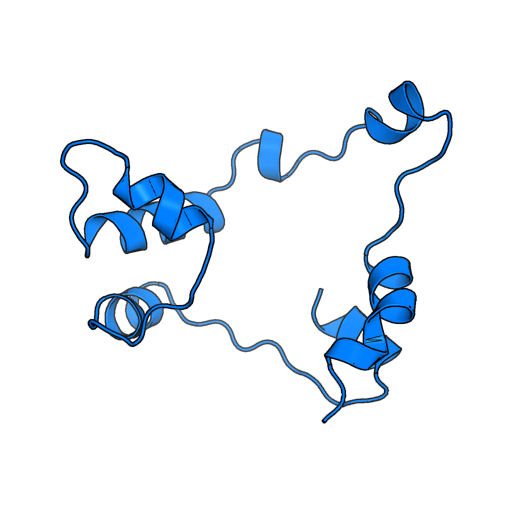 603 C CA . THR A 1 79 ? -5.154 17.371 12.914 1.00 97.88 79 THR A CA 1
ATOM 604 C C . THR A 1 79 ? -5.603 17.326 14.375 1.00 97.88 79 THR A C 1
ATOM 606 O O . THR A 1 79 ? -6.807 17.349 14.642 1.00 97.88 79 THR A O 1
ATOM 609 N N . GLY A 1 80 ? -4.666 17.238 15.324 1.00 98.19 80 GLY A N 1
ATOM 610 C CA . GLY A 1 80 ? -4.935 17.027 16.749 1.00 98.19 80 GLY A CA 1
ATOM 611 C C . GLY A 1 80 ? -5.538 15.656 17.070 1.00 98.19 80 GLY A C 1
ATOM 612 O O . GLY A 1 80 ? -6.104 15.469 18.145 1.00 98.19 80 GLY A O 1
ATOM 613 N N . ARG A 1 81 ? -5.508 14.712 16.120 1.00 97.38 81 ARG A N 1
ATOM 614 C CA . ARG A 1 81 ? -6.090 13.372 16.253 1.00 97.38 81 ARG A CA 1
ATOM 615 C C . ARG A 1 81 ? -5.139 12.324 15.675 1.00 97.38 81 ARG A C 1
ATOM 617 O O . ARG A 1 81 ? -4.569 12.563 14.611 1.00 97.38 81 ARG A O 1
ATOM 624 N N . PRO A 1 82 ? -5.021 11.141 16.297 1.00 96.00 82 PRO A N 1
ATOM 625 C CA . PRO A 1 82 ? -4.187 10.076 15.756 1.00 96.00 82 PRO A CA 1
ATOM 626 C C . PRO A 1 82 ? -4.683 9.629 14.370 1.00 96.00 82 PRO A C 1
ATOM 628 O O . PRO A 1 82 ? -5.891 9.692 14.089 1.00 96.00 82 PRO A O 1
ATOM 631 N N . PRO A 1 83 ? -3.785 9.136 13.496 1.00 96.50 83 PRO A N 1
ATOM 632 C CA . PRO A 1 83 ? -4.179 8.625 12.194 1.00 96.50 83 PRO A CA 1
ATOM 633 C C . PRO A 1 83 ? -5.133 7.436 12.336 1.00 96.50 83 PRO A C 1
ATOM 635 O O . PRO A 1 83 ? -5.034 6.606 13.242 1.00 96.50 83 PRO A O 1
ATOM 638 N N . ARG A 1 84 ? -6.063 7.321 11.386 1.00 96.38 84 ARG A N 1
ATOM 639 C CA . ARG A 1 84 ? -6.919 6.138 11.275 1.00 96.38 84 ARG A CA 1
ATOM 640 C C . ARG A 1 84 ? -6.053 4.919 10.936 1.00 96.38 84 ARG A C 1
ATOM 642 O O . ARG A 1 84 ? -5.272 4.962 9.991 1.00 96.38 84 ARG A O 1
ATOM 649 N N . THR A 1 85 ? -6.246 3.812 11.652 1.00 96.38 85 THR A N 1
ATOM 650 C CA . THR A 1 85 ? -5.589 2.541 11.319 1.00 96.38 85 THR A CA 1
ATOM 651 C C . THR A 1 85 ? -6.175 1.922 10.050 1.00 96.38 85 THR A C 1
ATOM 653 O O . THR A 1 85 ? -7.355 2.107 9.732 1.00 96.38 85 THR A O 1
ATOM 656 N N . PHE A 1 86 ? -5.381 1.105 9.353 1.00 96.81 86 PHE A N 1
ATOM 657 C CA . PHE A 1 86 ? -5.885 0.359 8.199 1.00 96.81 86 PHE A CA 1
ATOM 658 C C . PHE A 1 86 ? -7.019 -0.608 8.579 1.00 96.81 86 PHE A C 1
ATOM 660 O O . PHE A 1 86 ? -7.965 -0.759 7.817 1.00 96.81 86 PHE A O 1
ATOM 667 N N . ALA A 1 87 ? -6.975 -1.219 9.769 1.00 97.56 87 ALA A N 1
ATOM 668 C CA . ALA A 1 87 ? -8.044 -2.100 10.248 1.00 97.56 87 ALA A CA 1
ATOM 669 C C . ALA A 1 87 ? -9.392 -1.368 10.351 1.00 97.56 87 ALA A C 1
ATOM 671 O O . ALA A 1 87 ? -10.412 -1.862 9.874 1.00 97.56 87 ALA A O 1
ATOM 672 N N . ARG A 1 88 ? -9.392 -0.146 10.899 1.00 97.81 88 ARG A N 1
ATOM 673 C CA . ARG A 1 88 ? -10.601 0.680 10.962 1.00 97.81 88 ARG A CA 1
ATOM 674 C C . ARG A 1 88 ? -11.084 1.081 9.569 1.00 97.81 88 ARG A C 1
ATOM 676 O O . ARG A 1 88 ? -12.276 0.991 9.295 1.00 97.81 88 ARG A O 1
ATOM 683 N N . TRP A 1 89 ? -10.169 1.488 8.689 1.00 97.81 89 TRP A N 1
ATOM 684 C CA . TRP A 1 89 ? -10.504 1.785 7.295 1.00 97.81 89 TRP A CA 1
ATOM 685 C C . TRP A 1 89 ? -11.132 0.568 6.592 1.00 97.81 89 TRP A C 1
ATOM 687 O O . TRP A 1 89 ? -12.158 0.704 5.932 1.00 97.81 89 TRP A O 1
ATOM 697 N N . ALA A 1 90 ? -10.581 -0.632 6.789 1.00 97.88 90 ALA A N 1
ATOM 698 C CA . ALA A 1 90 ? -11.087 -1.857 6.177 1.00 97.88 90 ALA A CA 1
ATOM 699 C C . ALA A 1 90 ? -12.540 -2.148 6.585 1.00 97.88 90 ALA A C 1
ATOM 701 O O . ALA A 1 90 ? -13.352 -2.475 5.724 1.00 97.88 90 ALA A O 1
ATOM 702 N N . VAL A 1 91 ? -12.892 -1.961 7.862 1.00 97.75 91 VAL A N 1
ATOM 703 C CA . VAL A 1 91 ? -14.278 -2.093 8.348 1.00 97.75 91 VAL A CA 1
ATOM 704 C C . VAL A 1 91 ? -15.198 -1.055 7.703 1.00 97.75 91 VAL A C 1
ATOM 706 O O . VAL A 1 91 ? -16.258 -1.410 7.190 1.00 97.75 91 VAL A O 1
ATOM 709 N N . GLU A 1 92 ? -14.784 0.214 7.674 1.00 97.94 92 GLU A N 1
ATOM 710 C CA . GLU A 1 92 ? -15.565 1.315 7.087 1.00 97.94 92 GLU A CA 1
ATOM 711 C C . GLU A 1 92 ? -15.820 1.110 5.574 1.00 97.94 92 GLU A C 1
ATOM 713 O O . GLU A 1 92 ? -16.864 1.514 5.057 1.00 97.94 92 GLU A O 1
ATOM 718 N N . HIS A 1 93 ? -14.903 0.438 4.867 1.00 97.56 93 HIS A N 1
ATOM 719 C CA . HIS A 1 93 ? -14.939 0.258 3.412 1.00 97.56 93 HIS A CA 1
ATOM 720 C C . HIS A 1 93 ? -15.223 -1.177 2.938 1.00 97.56 93 HIS A C 1
ATOM 722 O O . HIS A 1 93 ? -15.232 -1.423 1.730 1.00 97.56 93 HIS A O 1
ATOM 728 N N . ALA A 1 94 ? -15.530 -2.113 3.842 1.00 96.88 94 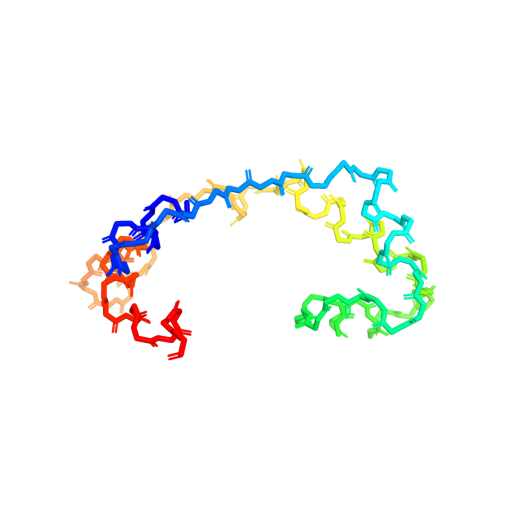ALA A N 1
ATOM 729 C CA . ALA A 1 94 ? -15.696 -3.538 3.530 1.00 96.88 94 ALA A CA 1
ATOM 730 C C . ALA A 1 94 ? -16.682 -3.813 2.379 1.00 96.88 94 ALA A C 1
ATOM 732 O O . ALA A 1 94 ? -16.494 -4.746 1.601 1.00 96.88 94 ALA A O 1
ATOM 733 N N . ARG A 1 95 ? -17.713 -2.969 2.230 1.00 96.50 95 ARG A N 1
ATOM 734 C CA . ARG A 1 95 ? -18.719 -3.071 1.159 1.00 96.50 95 ARG A CA 1
ATOM 735 C C . ARG A 1 95 ? -18.134 -3.056 -0.258 1.00 96.50 95 ARG A C 1
ATOM 737 O O . ARG A 1 95 ? -18.731 -3.651 -1.138 1.00 96.50 95 ARG A O 1
ATOM 744 N N . HIS A 1 96 ? -16.987 -2.411 -0.477 1.00 95.19 96 HIS A N 1
ATOM 745 C CA . HIS A 1 96 ? -16.353 -2.325 -1.799 1.00 95.19 96 HIS A CA 1
ATOM 746 C C . HIS A 1 96 ? -15.662 -3.629 -2.226 1.00 95.19 96 HIS A C 1
ATOM 748 O O . HIS A 1 96 ? -15.254 -3.755 -3.375 1.00 95.19 96 HIS A O 1
ATOM 754 N N . PHE A 1 97 ? -15.524 -4.585 -1.305 1.00 92.62 97 PHE A N 1
ATOM 755 C CA . PHE A 1 97 ? -14.851 -5.869 -1.514 1.00 92.62 97 PHE A CA 1
ATOM 756 C C . PHE A 1 97 ? -15.821 -7.063 -1.430 1.00 92.62 97 PHE A C 1
ATOM 758 O O . PHE A 1 97 ? -15.401 -8.228 -1.407 1.00 92.62 97 PHE A O 1
ATOM 765 N N . ARG A 1 98 ? -17.126 -6.776 -1.352 1.00 86.00 98 ARG A N 1
ATOM 766 C CA . ARG A 1 98 ? -18.202 -7.763 -1.477 1.00 86.00 98 ARG A CA 1
ATOM 767 C C . ARG A 1 98 ? -18.625 -7.871 -2.955 1.00 86.00 98 ARG A C 1
ATOM 769 O O . ARG A 1 98 ? -18.432 -6.890 -3.670 1.00 86.00 98 ARG A O 1
ATOM 776 N N . PRO A 1 99 ? -19.118 -9.041 -3.402 1.00 80.56 99 PRO A N 1
ATOM 777 C CA . PRO A 1 99 ? -19.600 -9.236 -4.772 1.00 80.56 99 PRO A CA 1
ATOM 778 C C . PRO A 1 99 ? -20.712 -8.262 -5.167 1.00 80.56 99 PRO A C 1
ATOM 780 O O . PRO A 1 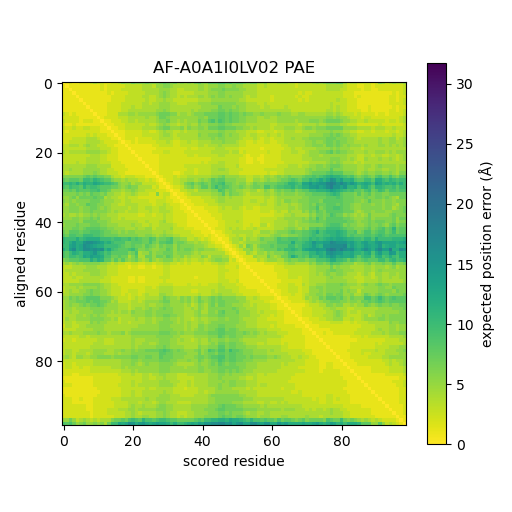99 ? -21.481 -7.857 -4.262 1.00 80.56 99 PRO A O 1
#

Secondary structure (DSSP, 8-state):
-HHHHHHHHTS-----PPPHHHHHHHHTSTTTS---HHHHHHTTSTT--HHHHHHHHHHHHHS--HHHH---SHHHHHHSSPPPPHHHHHHHHGGGG--